Protein AF-A0A8X7BLB9-F1 (afdb_monomer_lite)

Structure (mmCIF, N/CA/C/O backbone):
data_AF-A0A8X7BLB9-F1
#
_entry.id   AF-A0A8X7BLB9-F1
#
loop_
_atom_site.group_PDB
_atom_site.id
_atom_site.type_symbol
_atom_site.label_atom_id
_atom_site.label_alt_id
_atom_site.label_comp_id
_atom_site.label_asym_id
_atom_site.label_entity_id
_atom_site.label_seq_id
_atom_site.pdbx_PDB_ins_code
_atom_site.Cartn_x
_atom_site.Cartn_y
_atom_site.Cartn_z
_atom_site.occupancy
_atom_site.B_iso_or_equiv
_atom_site.auth_seq_id
_atom_site.auth_comp_id
_atom_site.auth_asym_id
_atom_site.auth_atom_id
_atom_site.pdbx_PDB_model_num
ATOM 1 N N . MET A 1 1 ? -18.752 42.711 -7.922 1.00 36.41 1 MET A N 1
ATOM 2 C CA . MET A 1 1 ? -18.248 42.022 -6.709 1.00 36.41 1 MET A CA 1
ATOM 3 C C . MET A 1 1 ? -18.332 40.510 -6.895 1.00 36.41 1 MET A C 1
ATOM 5 O O . MET A 1 1 ? -19.380 39.918 -6.656 1.00 36.41 1 MET A O 1
ATOM 9 N N . GLN A 1 2 ? -17.261 39.878 -7.377 1.00 42.44 2 GLN A N 1
ATOM 10 C CA . GLN A 1 2 ? -17.207 38.420 -7.512 1.00 42.44 2 GLN A CA 1
ATOM 11 C C . GLN A 1 2 ? -16.927 37.804 -6.136 1.00 42.44 2 GLN A C 1
ATOM 13 O O . GLN A 1 2 ? -15.835 37.931 -5.590 1.00 42.44 2 GLN A O 1
ATOM 18 N N . ARG A 1 3 ? -17.942 37.173 -5.537 1.00 46.91 3 ARG A N 1
ATOM 19 C CA . ARG A 1 3 ? -17.774 36.396 -4.305 1.00 46.91 3 ARG A CA 1
ATOM 20 C C . ARG A 1 3 ? -17.042 35.103 -4.654 1.00 46.91 3 ARG A C 1
ATOM 22 O O . ARG A 1 3 ? -17.651 34.188 -5.203 1.00 46.91 3 ARG A O 1
ATOM 29 N N . ASN A 1 4 ? -15.760 35.020 -4.304 1.00 53.56 4 ASN A N 1
ATOM 30 C CA . ASN A 1 4 ? -15.038 33.752 -4.240 1.00 53.56 4 ASN A CA 1
ATOM 31 C C . ASN A 1 4 ? -15.775 32.824 -3.263 1.00 53.56 4 ASN A C 1
ATOM 33 O O . ASN A 1 4 ? -15.703 32.984 -2.046 1.00 53.56 4 ASN A O 1
ATOM 37 N N . SER A 1 5 ? -16.553 31.882 -3.799 1.00 58.41 5 SER A N 1
ATOM 38 C CA . SER A 1 5 ? -17.299 30.911 -3.005 1.00 58.41 5 SER A CA 1
ATOM 39 C C . SER A 1 5 ? -16.317 29.875 -2.454 1.00 58.41 5 SER A C 1
ATOM 41 O O . SER A 1 5 ? -15.993 28.896 -3.135 1.00 58.41 5 SER A O 1
ATOM 43 N N . SER A 1 6 ? -15.809 30.096 -1.245 1.00 73.12 6 SER A N 1
ATOM 44 C CA . SER A 1 6 ? -14.981 29.103 -0.562 1.00 73.12 6 SER A CA 1
ATOM 45 C C . SER A 1 6 ? -15.744 27.777 -0.424 1.00 73.12 6 SER A C 1
ATOM 47 O O . SER A 1 6 ? -16.981 27.746 -0.387 1.00 73.12 6 SER A O 1
ATOM 49 N N . ILE A 1 7 ? -15.014 26.659 -0.347 1.00 66.50 7 ILE A N 1
ATOM 50 C CA . ILE A 1 7 ? -15.604 25.330 -0.099 1.00 66.50 7 ILE A CA 1
ATOM 51 C C . ILE A 1 7 ? -16.502 25.379 1.145 1.00 66.50 7 ILE A C 1
ATOM 53 O O . ILE A 1 7 ? -17.614 24.856 1.111 1.00 66.50 7 ILE A O 1
ATOM 57 N N . MET A 1 8 ? -16.068 26.105 2.181 1.00 68.19 8 MET A N 1
ATOM 58 C CA . MET A 1 8 ? -16.830 26.341 3.407 1.00 68.19 8 MET A CA 1
ATOM 59 C C . MET A 1 8 ? -18.199 26.972 3.136 1.00 68.19 8 MET A C 1
ATOM 61 O O . MET A 1 8 ? -19.209 26.443 3.589 1.00 68.19 8 MET A O 1
ATOM 65 N N . MET A 1 9 ? -18.273 28.030 2.322 1.00 76.19 9 MET A N 1
ATOM 66 C CA . MET A 1 9 ? -19.551 28.671 1.984 1.00 76.19 9 MET A CA 1
ATOM 67 C C . MET A 1 9 ? -20.480 27.752 1.184 1.00 76.19 9 MET A C 1
ATOM 69 O O . MET A 1 9 ? -21.700 27.808 1.335 1.00 76.19 9 MET A O 1
ATOM 73 N N . ARG A 1 10 ? -19.921 26.880 0.337 1.00 73.19 10 ARG A N 1
ATOM 74 C CA . ARG A 1 10 ? -20.702 25.920 -0.457 1.00 73.19 10 ARG A CA 1
ATOM 75 C C . ARG A 1 10 ? -21.265 24.788 0.405 1.00 73.19 10 ARG A C 1
ATOM 77 O O . ARG A 1 10 ? -22.429 24.430 0.237 1.00 73.19 10 ARG A O 1
ATOM 84 N N . VAL A 1 11 ? -20.455 24.248 1.317 1.00 71.50 11 VAL A N 1
ATOM 85 C CA . VAL A 1 11 ? -20.859 23.200 2.269 1.00 71.50 11 VAL A CA 1
ATOM 86 C C . VAL A 1 11 ? -21.883 23.748 3.263 1.00 71.50 11 VAL A C 1
ATOM 88 O O . VAL A 1 11 ? -22.919 23.119 3.466 1.00 71.50 11 VAL A O 1
ATOM 91 N N . TRP A 1 12 ? -21.657 24.952 3.795 1.00 75.50 12 TRP A N 1
ATOM 92 C CA . TRP A 1 12 ? -22.590 25.633 4.693 1.00 75.50 12 TRP A CA 1
ATOM 93 C C . TRP A 1 12 ? -23.958 25.850 4.034 1.00 75.50 12 TRP A C 1
ATOM 95 O O . TRP A 1 12 ? -24.976 25.429 4.575 1.00 75.50 12 TRP A O 1
ATOM 105 N N . LYS A 1 13 ? -23.986 26.370 2.799 1.00 78.81 13 LYS A N 1
ATOM 106 C CA . LYS A 1 13 ? -25.231 26.558 2.034 1.00 78.81 13 LYS A CA 1
ATOM 107 C C . LYS A 1 13 ? -25.945 25.238 1.711 1.00 78.81 13 LYS A C 1
ATOM 109 O O . LYS A 1 13 ? -27.169 25.187 1.626 1.00 78.81 13 LYS A O 1
ATOM 114 N N . GLN A 1 14 ? -25.196 24.155 1.495 1.00 72.19 14 GLN A N 1
ATOM 115 C CA . GLN A 1 14 ? -25.778 22.828 1.283 1.00 72.19 14 GLN A CA 1
ATOM 116 C C . GLN A 1 14 ? -26.436 22.291 2.561 1.00 72.19 14 GLN A C 1
ATOM 118 O O . GLN A 1 14 ? -27.511 21.697 2.479 1.00 72.19 14 GLN A O 1
ATOM 123 N N . TRP A 1 15 ? -25.813 22.513 3.720 1.00 72.44 15 TRP A N 1
ATOM 124 C CA . TRP A 1 15 ? -26.349 22.105 5.014 1.00 72.44 15 TRP A CA 1
ATOM 125 C C . TRP A 1 15 ? -27.619 22.881 5.377 1.00 72.44 15 TRP A C 1
ATOM 127 O O . TRP A 1 15 ? -28.627 22.248 5.680 1.00 72.44 15 TRP A O 1
ATOM 137 N N . THR A 1 16 ? -27.625 24.213 5.245 1.00 77.94 16 THR A N 1
ATOM 138 C CA . THR A 1 16 ? -28.800 25.047 5.576 1.00 77.94 16 THR A CA 1
ATOM 139 C C . THR A 1 16 ? -30.035 24.691 4.751 1.00 77.94 16 THR A C 1
ATOM 141 O O . THR A 1 16 ? -31.148 24.794 5.241 1.00 77.94 16 THR A O 1
ATOM 144 N N . ASN A 1 17 ? -29.847 24.260 3.500 1.00 76.50 17 ASN A N 1
ATOM 145 C CA . ASN A 1 17 ? -30.957 23.969 2.591 1.00 76.50 17 ASN A CA 1
ATOM 146 C C . ASN A 1 17 ? -31.512 22.546 2.722 1.00 76.50 17 ASN A C 1
ATOM 148 O O . ASN A 1 17 ? 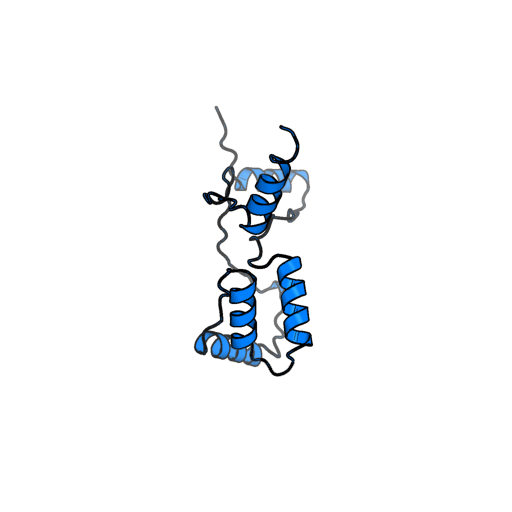-32.631 22.291 2.290 1.00 76.50 17 ASN A O 1
ATOM 152 N N . LYS A 1 18 ? -30.708 21.587 3.195 1.00 76.00 18 LYS A N 1
ATOM 153 C CA . LYS A 1 18 ? -31.058 20.154 3.150 1.00 76.00 18 LYS A CA 1
ATOM 154 C C . LYS A 1 18 ? -31.003 19.460 4.506 1.00 76.00 18 LYS A C 1
ATOM 156 O O . LYS A 1 18 ? -31.339 18.282 4.567 1.00 76.00 18 LYS A O 1
ATOM 161 N N . HIS A 1 19 ? -30.503 20.140 5.542 1.00 68.25 19 HIS A N 1
ATOM 162 C CA . HIS A 1 19 ? -30.202 19.585 6.868 1.00 68.25 19 HIS A CA 1
ATOM 163 C C . HIS A 1 19 ? -29.459 18.235 6.814 1.00 68.25 19 HIS A C 1
ATOM 165 O O . HIS A 1 19 ? -29.595 17.391 7.695 1.00 68.25 19 HIS A O 1
ATOM 171 N N . ARG A 1 20 ? -28.679 17.999 5.747 1.00 57.47 20 ARG A N 1
ATOM 172 C CA . ARG A 1 20 ? -28.018 16.719 5.474 1.00 57.47 20 ARG A CA 1
ATOM 173 C C . ARG A 1 20 ? -26.675 16.934 4.794 1.00 57.47 20 ARG A C 1
ATOM 175 O O . ARG A 1 20 ? -26.589 17.553 3.731 1.00 57.47 20 ARG A O 1
ATOM 182 N N . THR A 1 21 ? -25.636 16.334 5.361 1.00 59.22 21 THR A N 1
ATOM 183 C CA . THR A 1 21 ? -24.309 16.256 4.745 1.00 59.22 21 THR A CA 1
ATOM 184 C C . THR A 1 21 ? -24.247 14.979 3.910 1.00 59.22 21 THR A C 1
ATOM 186 O O . THR A 1 21 ? -24.391 13.879 4.434 1.00 59.22 21 THR A O 1
ATOM 189 N N . THR A 1 22 ? -24.089 15.101 2.591 1.00 62.00 22 THR A N 1
ATOM 190 C CA . THR A 1 22 ? -23.956 13.942 1.690 1.00 62.00 22 THR A CA 1
ATOM 191 C C . THR A 1 22 ? -22.520 13.862 1.200 1.00 62.00 22 THR A C 1
ATOM 193 O O . THR A 1 22 ? -22.001 14.820 0.623 1.00 62.00 22 THR A O 1
ATOM 196 N N . ARG A 1 23 ? -21.858 12.723 1.433 1.00 60.50 23 ARG A N 1
ATOM 197 C CA . ARG A 1 23 ? -20.539 12.459 0.855 1.00 60.50 23 ARG A CA 1
ATOM 198 C C . ARG A 1 23 ? -20.724 12.285 -0.648 1.00 60.50 23 ARG A C 1
ATOM 200 O O . ARG A 1 23 ? -21.341 11.319 -1.087 1.00 60.50 23 ARG A O 1
ATOM 207 N N . LYS A 1 24 ? -20.221 13.230 -1.441 1.00 65.56 24 LYS A N 1
ATOM 208 C CA . LYS A 1 24 ? -20.172 13.055 -2.894 1.00 65.56 24 LYS A CA 1
ATOM 209 C C . LYS A 1 24 ? -19.181 11.942 -3.215 1.00 65.56 24 LYS A C 1
ATOM 211 O O . LYS A 1 24 ? -18.108 11.883 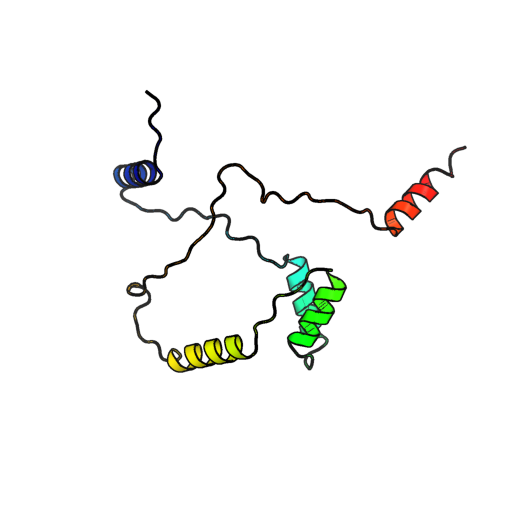-2.614 1.00 65.56 24 LYS A O 1
ATOM 216 N N . THR A 1 25 ? -19.532 11.080 -4.160 1.00 58.78 25 THR A N 1
ATOM 217 C CA . THR A 1 25 ? -18.627 10.063 -4.693 1.00 58.78 25 THR A CA 1
ATOM 218 C C . THR A 1 25 ? -17.458 10.782 -5.360 1.00 58.78 25 THR A C 1
ATOM 220 O O . THR A 1 25 ? -17.602 11.373 -6.427 1.00 58.78 25 THR A O 1
ATOM 223 N N . GLY A 1 26 ? -16.316 10.827 -4.679 1.00 63.47 26 GLY A N 1
ATOM 224 C CA . GLY A 1 26 ? -15.103 11.420 -5.224 1.00 63.47 26 GLY A CA 1
ATOM 225 C C . GLY A 1 26 ? -14.466 10.484 -6.245 1.00 63.47 26 GLY A C 1
ATOM 226 O O . GLY A 1 26 ? -14.486 9.263 -6.075 1.00 63.47 26 GLY A O 1
ATOM 227 N N . HIS A 1 27 ? -13.849 11.047 -7.282 1.00 59.97 27 HIS A N 1
ATOM 228 C CA . HIS A 1 27 ? -12.867 10.303 -8.062 1.00 59.97 27 HIS A CA 1
ATOM 229 C C . HIS A 1 27 ? -11.638 10.104 -7.173 1.00 59.97 27 HIS A C 1
ATOM 231 O O . HIS A 1 27 ? -10.863 11.031 -6.949 1.00 59.97 27 HIS A O 1
ATOM 237 N N . GLY A 1 28 ? -11.522 8.911 -6.585 1.00 67.25 28 GLY A N 1
ATOM 238 C CA . GLY A 1 28 ? -10.380 8.553 -5.751 1.00 67.25 28 GLY A CA 1
ATOM 239 C C . GLY A 1 28 ? -9.073 8.562 -6.543 1.00 67.25 28 GLY A C 1
ATOM 240 O O . GLY A 1 28 ? -9.065 8.586 -7.779 1.00 67.25 28 GLY A O 1
ATOM 241 N N . ARG A 1 29 ? -7.948 8.500 -5.823 1.00 70.62 29 ARG A N 1
ATOM 242 C CA . ARG A 1 29 ? -6.623 8.331 -6.428 1.00 70.62 29 ARG A CA 1
ATOM 243 C C . ARG A 1 29 ? -6.664 7.161 -7.410 1.00 70.62 29 ARG A C 1
ATOM 245 O O . ARG A 1 29 ? -7.057 6.053 -7.041 1.00 70.62 29 ARG A O 1
ATOM 252 N N . ARG A 1 30 ? -6.253 7.408 -8.660 1.00 70.12 30 ARG A N 1
ATOM 253 C CA . ARG A 1 30 ? -6.135 6.344 -9.663 1.00 70.12 30 ARG A CA 1
ATOM 254 C C . ARG A 1 30 ? -5.268 5.229 -9.090 1.00 70.12 30 ARG A C 1
ATOM 256 O O . ARG A 1 30 ? -4.154 5.487 -8.626 1.00 70.12 30 ARG A O 1
ATOM 263 N N . LYS A 1 31 ? -5.806 4.009 -9.108 1.00 78.12 31 LYS A N 1
ATOM 264 C CA . LYS A 1 31 ? -5.049 2.820 -8.735 1.00 78.12 31 LYS A CA 1
ATOM 265 C C . LYS A 1 31 ? -3.846 2.698 -9.664 1.00 78.12 31 LYS A C 1
ATOM 267 O O . LYS A 1 31 ? -3.912 3.064 -10.836 1.00 78.12 31 LYS A O 1
ATOM 272 N N . MET A 1 32 ? -2.745 2.224 -9.098 1.00 73.38 32 MET A N 1
ATOM 273 C CA . MET A 1 32 ? -1.510 1.975 -9.832 1.00 73.38 32 MET A CA 1
ATOM 274 C C . MET A 1 32 ? -1.696 0.899 -10.904 1.00 73.38 32 MET A C 1
ATOM 276 O O . MET A 1 32 ? -1.105 0.987 -11.974 1.00 73.38 32 MET A O 1
ATOM 280 N N . THR A 1 33 ? -2.533 -0.087 -10.602 1.00 80.75 33 THR A N 1
ATOM 281 C CA . THR A 1 33 ? -2.893 -1.190 -11.479 1.00 80.75 33 THR A CA 1
ATOM 282 C C . THR A 1 33 ? -4.263 -0.933 -12.104 1.00 80.75 33 THR A C 1
ATOM 284 O O . THR A 1 33 ? -5.182 -0.412 -11.462 1.00 80.75 33 THR A O 1
ATOM 287 N N . SER A 1 34 ? -4.401 -1.256 -13.388 1.00 84.31 34 SER A N 1
ATOM 288 C CA . SER A 1 34 ? -5.698 -1.323 -14.057 1.00 84.31 34 SER A CA 1
ATOM 289 C C . SER A 1 34 ? -6.411 -2.639 -13.724 1.00 84.31 34 SER A C 1
ATOM 291 O O . SER A 1 34 ? -5.796 -3.608 -13.287 1.00 84.31 34 SER A O 1
ATOM 293 N N . ALA A 1 35 ? -7.713 -2.731 -14.008 1.00 85.25 35 ALA A N 1
ATOM 294 C CA . ALA A 1 35 ? -8.459 -3.981 -13.822 1.00 85.25 35 ALA A CA 1
ATOM 295 C C . ALA A 1 35 ? -7.917 -5.149 -14.678 1.00 85.25 35 ALA A C 1
ATOM 297 O O . ALA A 1 35 ? -8.108 -6.318 -14.344 1.00 85.25 35 ALA A O 1
ATOM 298 N N . LEU A 1 36 ? -7.257 -4.854 -15.804 1.00 85.81 36 LEU A N 1
ATOM 299 C CA . LEU A 1 36 ? -6.560 -5.861 -16.606 1.00 85.81 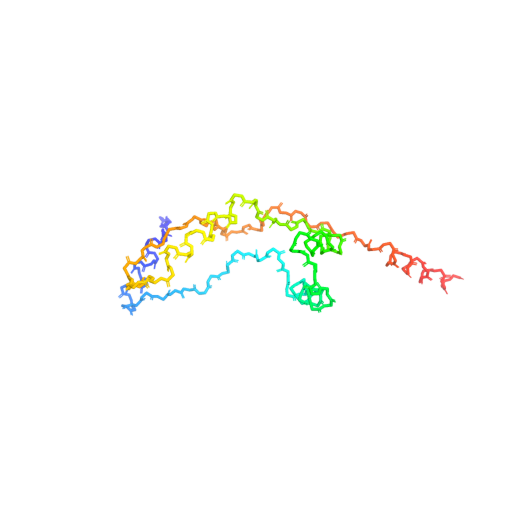36 LEU A CA 1
ATOM 300 C C . LEU A 1 36 ? -5.290 -6.341 -15.902 1.00 85.81 36 LEU A C 1
ATOM 302 O O . LEU A 1 36 ? -5.067 -7.549 -15.832 1.00 85.81 36 LEU A O 1
ATOM 306 N N . ASP A 1 37 ? -4.528 -5.413 -15.328 1.00 84.31 37 ASP A N 1
ATOM 307 C CA . ASP A 1 37 ? -3.317 -5.723 -14.568 1.00 84.31 37 ASP A CA 1
ATOM 308 C C . ASP A 1 37 ? -3.631 -6.569 -13.334 1.00 84.31 37 ASP A C 1
ATOM 310 O O . ASP A 1 37 ? -2.944 -7.555 -13.081 1.00 84.31 37 ASP A O 1
ATOM 314 N N . ASP A 1 38 ? -4.710 -6.244 -12.617 1.00 88.12 38 ASP A N 1
ATOM 315 C CA . ASP A 1 38 ? -5.172 -7.007 -11.454 1.00 88.12 38 ASP A CA 1
ATOM 316 C C . ASP A 1 38 ? -5.550 -8.447 -11.846 1.00 88.12 38 ASP A C 1
ATOM 318 O O . ASP A 1 38 ? -5.158 -9.406 -11.183 1.00 88.12 38 ASP A O 1
ATOM 322 N N . ARG A 1 39 ? -6.255 -8.636 -12.973 1.00 90.31 39 ARG A N 1
ATOM 323 C CA . ARG A 1 39 ? -6.579 -9.980 -13.491 1.00 90.31 39 ARG A CA 1
ATOM 324 C C . ARG A 1 39 ? -5.334 -10.757 -13.906 1.00 90.31 39 ARG A C 1
ATOM 326 O O . ARG A 1 39 ? -5.266 -11.966 -13.684 1.00 90.31 39 ARG A O 1
ATOM 333 N N . HIS A 1 40 ? -4.359 -10.083 -14.508 1.00 87.06 40 HIS A N 1
ATOM 334 C CA . HIS A 1 40 ? -3.089 -10.697 -14.874 1.00 87.06 40 HIS A CA 1
ATOM 335 C C . HIS A 1 40 ? -2.293 -11.126 -13.631 1.00 87.06 40 HIS A C 1
ATOM 337 O O . HIS A 1 40 ? -1.818 -12.260 -13.582 1.00 87.06 40 HIS A O 1
ATOM 343 N N . LEU A 1 41 ? -2.232 -10.275 -12.601 1.00 86.69 41 LEU A N 1
ATOM 344 C CA . LEU A 1 41 ? -1.629 -10.587 -11.300 1.00 86.69 41 LEU A CA 1
ATOM 345 C C . LEU A 1 41 ? -2.282 -11.802 -10.643 1.00 86.69 41 LEU A C 1
ATOM 347 O O . LEU A 1 41 ? -1.578 -12.717 -10.221 1.00 86.69 41 LEU A O 1
ATOM 351 N N . LEU A 1 42 ? -3.616 -11.845 -10.597 1.00 90.19 42 LEU A N 1
ATOM 352 C CA . LEU A 1 42 ? -4.356 -12.970 -10.022 1.00 90.19 42 LEU A CA 1
ATOM 353 C C . LEU A 1 42 ? -4.087 -14.276 -10.777 1.00 90.19 42 LEU A C 1
ATOM 355 O O . LEU A 1 42 ? -3.887 -15.318 -10.154 1.00 90.19 42 LEU A O 1
ATOM 359 N N . ARG A 1 43 ? -4.015 -14.223 -12.113 1.00 90.25 43 ARG A N 1
ATOM 360 C CA . ARG A 1 43 ? -3.664 -15.387 -12.937 1.00 90.25 43 ARG A CA 1
ATOM 361 C C . ARG A 1 43 ? -2.238 -15.868 -12.661 1.00 90.25 43 ARG A C 1
ATOM 363 O O . ARG A 1 43 ? -2.035 -17.065 -12.486 1.00 90.25 43 ARG A O 1
ATOM 370 N N . MET A 1 44 ? -1.265 -14.957 -12.586 1.00 88.12 44 MET A N 1
ATOM 371 C CA . MET A 1 44 ? 0.120 -15.310 -12.247 1.00 88.12 44 MET A CA 1
ATOM 372 C C . MET A 1 44 ? 0.222 -15.928 -10.851 1.00 88.12 44 MET A C 1
ATOM 374 O O . MET A 1 44 ? 0.830 -16.982 -10.702 1.00 88.12 44 MET A O 1
ATOM 378 N N . ALA A 1 45 ? -0.429 -15.334 -9.846 1.00 88.56 45 ALA A N 1
ATOM 379 C CA . ALA A 1 45 ? -0.446 -15.863 -8.483 1.00 88.56 45 ALA A CA 1
ATOM 380 C C . ALA A 1 45 ? -1.108 -17.253 -8.394 1.00 88.56 45 ALA A C 1
ATOM 382 O O . ALA A 1 45 ? -0.651 -18.110 -7.640 1.00 88.56 45 ALA A O 1
ATOM 383 N N . GLY A 1 46 ? -2.161 -17.493 -9.184 1.00 89.19 46 GLY A N 1
ATOM 384 C CA . GLY A 1 46 ? -2.837 -18.790 -9.254 1.00 89.19 46 GLY A CA 1
ATOM 385 C C . GLY A 1 46 ? -1.989 -19.885 -9.908 1.00 89.19 46 GLY A C 1
ATOM 386 O O . GLY A 1 46 ? -1.979 -21.020 -9.424 1.00 89.19 46 GLY A O 1
ATOM 387 N N . ASN A 1 47 ? -1.252 -19.539 -10.967 1.00 86.69 47 ASN A N 1
ATOM 388 C CA . ASN A 1 47 ? -0.361 -20.460 -11.676 1.00 86.69 47 ASN A CA 1
ATOM 389 C C . ASN A 1 47 ? 0.916 -20.755 -10.875 1.00 86.69 47 ASN A C 1
ATOM 391 O O . ASN A 1 47 ? 1.407 -21.881 -10.866 1.00 86.69 47 ASN A O 1
ATOM 395 N N . GLU A 1 48 ? 1.438 -19.760 -10.161 1.00 84.56 48 GLU A N 1
ATOM 396 C CA . GLU A 1 48 ? 2.711 -19.829 -9.447 1.00 84.56 48 GLU A CA 1
ATOM 397 C C . GLU A 1 48 ? 2.513 -19.735 -7.932 1.00 84.56 48 GLU A C 1
ATOM 399 O O . GLU A 1 48 ? 3.049 -18.849 -7.269 1.00 84.56 48 GLU A O 1
ATOM 404 N N . ARG A 1 49 ? 1.769 -20.679 -7.344 1.00 80.19 49 ARG A N 1
ATOM 405 C CA . ARG A 1 49 ? 1.403 -20.623 -5.911 1.00 80.19 49 ARG A CA 1
ATOM 406 C C . ARG A 1 49 ? 2.588 -20.529 -4.942 1.00 80.19 49 ARG A C 1
ATOM 408 O O . ARG A 1 49 ? 2.411 -20.091 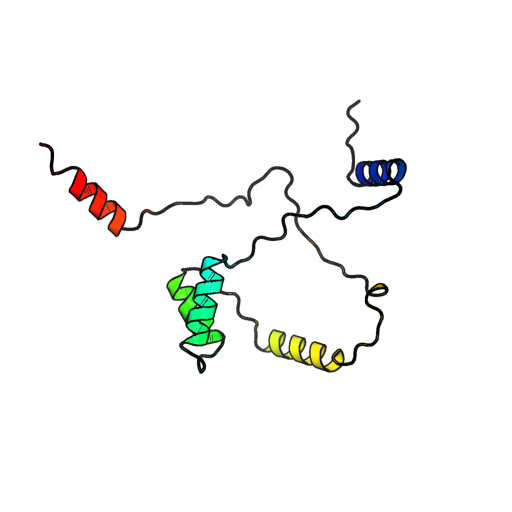-3.812 1.00 80.19 49 ARG A O 1
ATOM 415 N N . ARG A 1 50 ? 3.779 -20.981 -5.352 1.00 88.19 50 ARG A N 1
ATOM 416 C CA . ARG A 1 50 ? 5.009 -20.941 -4.538 1.00 88.19 50 ARG A CA 1
ATOM 417 C C . ARG A 1 50 ? 5.852 -19.682 -4.764 1.00 88.19 50 ARG A C 1
ATOM 419 O O . ARG A 1 50 ? 6.860 -19.513 -4.083 1.00 88.19 50 ARG A O 1
ATOM 426 N N . ALA A 1 51 ? 5.482 -18.819 -5.709 1.00 85.00 51 ALA A N 1
ATOM 427 C CA . ALA A 1 51 ? 6.231 -17.602 -5.979 1.00 85.00 51 ALA A CA 1
ATOM 428 C C . ALA A 1 51 ? 6.032 -16.579 -4.854 1.00 85.00 51 ALA A C 1
ATOM 430 O O . ALA A 1 51 ? 4.922 -16.295 -4.406 1.00 85.00 51 ALA A O 1
ATOM 431 N N . SER A 1 52 ? 7.136 -15.987 -4.406 1.00 87.06 52 SER A N 1
ATOM 432 C CA . SER A 1 52 ? 7.115 -14.888 -3.446 1.00 87.06 52 SER A CA 1
ATOM 433 C C . SER A 1 52 ? 6.479 -13.640 -4.062 1.00 87.06 52 SER A C 1
ATOM 435 O O . SER A 1 52 ? 6.641 -13.372 -5.252 1.00 87.06 52 SER A O 1
ATOM 437 N N . SER A 1 53 ? 5.873 -12.786 -3.231 1.00 85.31 53 SER A N 1
ATOM 438 C CA . SER A 1 53 ? 5.384 -11.461 -3.644 1.00 85.31 53 SER A CA 1
ATOM 439 C C . SER A 1 53 ? 6.444 -10.640 -4.401 1.00 85.31 53 SER A C 1
ATOM 441 O O . SER A 1 53 ? 6.103 -9.961 -5.363 1.00 85.31 53 SER A O 1
ATOM 443 N N . LYS A 1 54 ? 7.738 -10.758 -4.053 1.00 85.69 54 LYS A N 1
ATOM 444 C CA . LYS A 1 54 ? 8.827 -10.105 -4.810 1.00 85.69 54 LYS A CA 1
ATOM 445 C C . LYS A 1 54 ? 8.987 -10.673 -6.223 1.00 85.69 54 LYS A C 1
ATOM 447 O O . LYS A 1 54 ? 9.223 -9.917 -7.157 1.00 85.69 54 LYS A O 1
ATOM 452 N N . GLN A 1 55 ? 8.878 -11.992 -6.371 1.00 88.69 55 GLN A N 1
ATOM 453 C CA . GLN A 1 55 ? 9.020 -12.677 -7.657 1.00 88.69 55 GLN A CA 1
ATOM 454 C C . GLN A 1 55 ? 7.830 -12.365 -8.566 1.00 88.69 55 GLN A C 1
ATOM 456 O O . GLN A 1 55 ? 8.034 -12.032 -9.729 1.00 88.69 55 GLN A O 1
ATOM 461 N N . LEU A 1 56 ? 6.610 -12.379 -8.020 1.00 88.19 56 LEU A N 1
ATOM 462 C CA . LEU A 1 56 ? 5.401 -11.975 -8.742 1.00 88.19 56 LEU A CA 1
ATOM 463 C C . LEU A 1 56 ? 5.456 -10.499 -9.151 1.00 88.19 56 LEU A C 1
ATOM 465 O O . LEU A 1 56 ? 5.133 -10.170 -10.287 1.00 88.19 56 LEU A O 1
ATOM 469 N N . ALA A 1 57 ? 5.929 -9.617 -8.266 1.00 86.75 57 ALA A N 1
ATOM 470 C CA . ALA A 1 57 ? 6.112 -8.201 -8.570 1.00 86.75 57 ALA A CA 1
ATOM 471 C C . ALA A 1 57 ? 7.146 -7.964 -9.673 1.00 86.75 57 ALA A C 1
ATOM 473 O O . ALA A 1 57 ? 6.913 -7.137 -10.550 1.00 86.75 57 ALA A O 1
ATOM 474 N N . ALA A 1 58 ? 8.269 -8.688 -9.647 1.00 86.94 58 ALA A N 1
ATOM 475 C CA . ALA A 1 58 ? 9.289 -8.608 -10.686 1.00 86.94 58 ALA A CA 1
ATOM 476 C C . ALA A 1 58 ? 8.729 -9.074 -12.035 1.00 86.94 58 ALA A C 1
ATOM 478 O O . ALA A 1 58 ? 8.784 -8.318 -12.997 1.00 86.94 58 ALA A O 1
ATOM 479 N N . ARG A 1 59 ? 8.100 -10.258 -12.083 1.00 87.81 59 ARG A N 1
ATOM 480 C CA . ARG A 1 59 ? 7.481 -10.806 -13.305 1.00 87.81 59 ARG A CA 1
ATOM 481 C C . ARG A 1 59 ? 6.412 -9.876 -13.867 1.00 87.81 59 ARG A C 1
ATOM 483 O O . ARG A 1 59 ? 6.415 -9.589 -15.059 1.00 87.81 59 ARG A O 1
ATOM 490 N N . TRP A 1 60 ? 5.547 -9.353 -13.000 1.00 87.25 60 TRP A N 1
ATOM 491 C CA . TRP A 1 60 ? 4.538 -8.378 -13.391 1.00 87.25 60 TRP A CA 1
ATOM 492 C C . TRP A 1 60 ? 5.166 -7.094 -13.930 1.00 87.25 60 TRP A C 1
ATOM 494 O O . TRP A 1 60 ? 4.768 -6.641 -14.995 1.00 87.25 60 TRP A O 1
ATOM 504 N N . SER A 1 61 ? 6.178 -6.546 -13.248 1.00 86.88 61 SER A N 1
ATOM 505 C CA . SER A 1 61 ? 6.857 -5.319 -13.684 1.00 86.88 61 SER A CA 1
ATOM 506 C C . SER A 1 61 ? 7.563 -5.514 -15.028 1.00 86.88 61 SER A C 1
ATOM 508 O O . SER A 1 61 ? 7.567 -4.608 -15.855 1.00 86.88 61 SER A O 1
ATOM 510 N N . THR A 1 62 ? 8.117 -6.705 -15.282 1.00 86.38 62 THR A N 1
ATOM 511 C CA . THR A 1 62 ? 8.671 -7.084 -16.588 1.00 86.38 62 THR A CA 1
ATOM 512 C C . THR A 1 62 ? 7.586 -7.154 -17.666 1.00 86.38 62 THR A C 1
ATOM 514 O O . THR A 1 62 ? 7.816 -6.694 -18.779 1.00 86.38 62 THR A O 1
ATOM 517 N N . ALA A 1 63 ? 6.404 -7.690 -17.349 1.00 85.12 63 ALA A N 1
ATOM 518 C CA . ALA A 1 63 ? 5.303 -7.838 -18.300 1.00 85.12 63 ALA A CA 1
ATOM 519 C C . ALA A 1 63 ? 4.577 -6.516 -18.617 1.00 85.12 63 ALA A C 1
ATOM 521 O O . ALA A 1 63 ? 4.147 -6.310 -19.749 1.00 85.12 63 ALA A O 1
ATOM 522 N N . THR A 1 64 ? 4.424 -5.621 -17.637 1.00 81.81 64 THR A N 1
ATOM 523 C CA . THR A 1 64 ? 3.676 -4.359 -17.787 1.00 81.81 64 THR A CA 1
ATOM 524 C C . THR A 1 64 ? 4.565 -3.143 -18.033 1.00 81.81 64 THR A C 1
ATOM 526 O O . THR A 1 64 ? 4.067 -2.095 -18.442 1.00 81.81 64 THR A O 1
ATOM 529 N N . GLY A 1 65 ? 5.872 -3.248 -17.770 1.00 80.75 65 GLY A N 1
ATOM 530 C CA . GLY A 1 65 ? 6.803 -2.117 -17.805 1.00 80.75 65 GLY A CA 1
ATOM 531 C C . GLY A 1 65 ? 6.587 -1.103 -16.673 1.00 80.75 65 GLY A C 1
ATOM 532 O O . GLY A 1 65 ? 7.163 -0.016 -16.706 1.00 80.75 65 GLY A O 1
ATOM 533 N N . VAL A 1 66 ? 5.756 -1.427 -15.676 1.00 80.62 66 VAL A N 1
ATOM 534 C CA . VAL A 1 66 ? 5.452 -0.567 -14.525 1.00 80.62 66 VAL A CA 1
ATOM 535 C C . VAL A 1 66 ? 6.141 -1.123 -13.284 1.00 80.62 66 VAL A C 1
ATOM 537 O O . VAL A 1 66 ? 5.966 -2.284 -12.937 1.00 80.62 66 VAL A O 1
ATOM 540 N N . LEU A 1 67 ? 6.900 -0.288 -12.573 1.00 78.19 67 LEU A N 1
ATOM 541 C CA . LEU A 1 67 ? 7.593 -0.704 -11.351 1.00 78.19 67 LEU A CA 1
ATOM 542 C C . LEU A 1 67 ? 6.618 -0.830 -10.187 1.00 78.19 67 LEU A C 1
ATOM 544 O O . LEU A 1 67 ? 6.164 0.190 -9.684 1.00 78.19 67 LEU A O 1
ATOM 548 N N . MET A 1 68 ? 6.337 -2.045 -9.718 1.00 77.75 68 MET A N 1
ATOM 549 C CA . MET A 1 68 ? 5.498 -2.260 -8.536 1.00 77.75 68 MET A CA 1
ATOM 550 C C . MET A 1 68 ? 6.216 -1.833 -7.244 1.00 77.75 68 MET A C 1
ATOM 552 O O . MET A 1 68 ? 7.331 -2.280 -6.967 1.00 77.75 68 MET A O 1
ATOM 556 N N . ILE A 1 69 ? 5.572 -1.005 -6.411 1.00 78.81 69 ILE A N 1
ATOM 557 C CA . ILE A 1 69 ? 6.152 -0.585 -5.126 1.00 78.81 69 ILE A CA 1
ATOM 558 C C . ILE A 1 69 ? 6.027 -1.735 -4.124 1.00 78.81 69 ILE A C 1
ATOM 560 O O . ILE A 1 69 ? 4.948 -2.038 -3.617 1.00 78.81 69 ILE A O 1
ATOM 564 N N . LEU A 1 70 ? 7.154 -2.373 -3.824 1.00 81.19 70 LEU A N 1
ATOM 565 C CA . LEU A 1 70 ? 7.247 -3.404 -2.798 1.00 81.19 70 LEU A CA 1
ATOM 566 C C . LEU A 1 70 ? 7.447 -2.765 -1.422 1.00 81.19 70 LEU A C 1
ATOM 568 O O . LEU A 1 70 ? 8.335 -1.933 -1.242 1.00 81.19 70 LEU A O 1
ATOM 572 N N . LEU A 1 71 ? 6.684 -3.208 -0.417 1.00 84.12 71 LEU A N 1
ATOM 573 C CA . LEU A 1 71 ? 6.940 -2.803 0.966 1.00 84.12 71 LEU A CA 1
ATOM 574 C C . LEU A 1 71 ? 8.342 -3.265 1.385 1.00 84.12 71 LEU A C 1
ATOM 576 O O . LEU A 1 71 ? 8.716 -4.426 1.162 1.00 84.12 71 LEU A O 1
ATOM 580 N N . THR A 1 72 ? 9.098 -2.387 2.043 1.00 87.62 72 THR A N 1
ATOM 581 C CA . THR A 1 72 ? 10.366 -2.752 2.687 1.00 87.62 72 THR A CA 1
ATOM 582 C C . THR A 1 72 ? 10.121 -3.774 3.802 1.00 87.62 72 THR A C 1
ATOM 584 O O . THR A 1 72 ? 8.995 -3.946 4.277 1.00 87.62 72 THR A O 1
ATOM 587 N N . ALA A 1 73 ? 11.166 -4.494 4.222 1.00 87.56 73 ALA A N 1
ATOM 588 C CA . ALA A 1 73 ? 11.033 -5.485 5.293 1.00 87.56 73 ALA A CA 1
ATOM 589 C C . ALA A 1 73 ? 10.555 -4.843 6.608 1.00 87.56 73 ALA A C 1
ATOM 591 O O . ALA A 1 73 ? 9.722 -5.419 7.305 1.00 87.56 73 ALA A O 1
ATOM 592 N N . ASN A 1 74 ? 11.022 -3.622 6.895 1.00 92.38 74 ASN A N 1
ATOM 593 C CA . ASN A 1 74 ? 10.618 -2.870 8.077 1.00 92.38 74 ASN A CA 1
ATOM 594 C C . ASN A 1 74 ? 9.134 -2.483 8.035 1.00 92.38 74 ASN A C 1
ATOM 596 O O . ASN A 1 74 ? 8.408 -2.771 8.980 1.00 92.38 74 ASN A O 1
ATOM 600 N N . HIS A 1 75 ? 8.649 -1.938 6.910 1.00 89.75 75 HIS A N 1
ATOM 601 C CA . HIS A 1 75 ? 7.228 -1.598 6.768 1.00 89.75 75 HIS A CA 1
ATOM 602 C C . HIS A 1 75 ? 6.331 -2.824 6.963 1.00 89.75 75 HIS A C 1
ATOM 604 O O . HIS A 1 75 ? 5.327 -2.741 7.658 1.00 89.75 75 HIS A O 1
ATOM 610 N N . ARG A 1 76 ? 6.716 -3.988 6.421 1.00 90.31 76 ARG A N 1
ATOM 611 C CA . ARG A 1 76 ? 5.957 -5.233 6.634 1.00 90.31 76 ARG A CA 1
ATOM 612 C C . ARG A 1 76 ? 5.909 -5.630 8.104 1.00 90.31 76 ARG A C 1
ATOM 614 O O . ARG A 1 76 ? 4.839 -5.981 8.587 1.00 90.31 76 ARG A O 1
ATOM 621 N N . ARG A 1 77 ? 7.048 -5.574 8.801 1.00 94.94 77 ARG A N 1
ATOM 622 C CA . ARG A 1 77 ? 7.127 -5.892 10.232 1.00 94.94 77 ARG A CA 1
ATOM 623 C C . ARG A 1 77 ? 6.229 -4.963 11.045 1.00 94.94 77 ARG A C 1
ATOM 625 O O . ARG A 1 77 ? 5.423 -5.458 11.819 1.00 94.94 77 ARG A O 1
ATOM 632 N N . MET A 1 78 ? 6.326 -3.654 10.820 1.00 95.94 78 MET A N 1
ATOM 633 C CA . MET A 1 78 ? 5.520 -2.658 11.530 1.00 95.94 78 MET A CA 1
ATOM 634 C C . MET A 1 78 ? 4.021 -2.836 11.268 1.00 95.94 78 MET A C 1
ATOM 636 O O . MET A 1 78 ? 3.240 -2.842 12.211 1.00 95.94 78 MET A O 1
ATOM 640 N N . CYS A 1 79 ? 3.609 -3.044 10.012 1.00 92.56 79 CYS A N 1
ATOM 641 C CA . CYS A 1 79 ? 2.201 -3.287 9.687 1.00 92.56 79 CYS A CA 1
ATOM 642 C C . CYS A 1 79 ? 1.668 -4.571 10.338 1.00 92.56 79 CYS A C 1
ATOM 644 O O . CYS A 1 79 ? 0.545 -4.576 10.835 1.00 92.56 79 CYS A O 1
ATOM 646 N N . LEU A 1 80 ? 2.458 -5.652 10.342 1.00 94.44 80 LEU A N 1
ATOM 647 C CA . LEU A 1 80 ? 2.074 -6.906 10.996 1.00 94.44 80 LEU A CA 1
ATOM 648 C C . LEU A 1 80 ? 1.960 -6.733 12.508 1.00 94.44 80 LEU A C 1
ATOM 650 O O . LEU A 1 80 ? 0.976 -7.171 13.092 1.00 94.44 80 LEU A O 1
ATOM 654 N N . GLN A 1 81 ? 2.940 -6.079 13.129 1.00 95.69 81 GLN A N 1
ATOM 655 C CA . GLN A 1 81 ? 2.926 -5.799 14.559 1.00 95.69 81 GLN A CA 1
ATOM 656 C C . GLN A 1 81 ? 1.686 -4.987 14.945 1.00 95.69 81 GLN A C 1
ATOM 658 O O . GLN A 1 81 ? 0.932 -5.415 15.813 1.00 95.69 81 GLN A O 1
ATOM 663 N N . TRP A 1 82 ? 1.415 -3.893 14.229 1.00 94.25 82 TRP A N 1
ATOM 664 C CA . TRP A 1 82 ? 0.231 -3.071 14.462 1.00 94.25 82 TRP A CA 1
ATOM 665 C C . TRP A 1 82 ? -1.060 -3.892 14.332 1.00 94.25 82 TRP A C 1
ATOM 667 O O . TRP A 1 82 ? -1.920 -3.837 15.206 1.00 94.25 82 TRP A O 1
ATOM 677 N N . ALA A 1 83 ? -1.179 -4.722 13.289 1.00 93.25 83 ALA A N 1
ATOM 678 C CA . ALA A 1 83 ? -2.347 -5.580 13.090 1.00 93.25 83 ALA A CA 1
ATOM 679 C C . ALA A 1 83 ? -2.515 -6.633 14.198 1.00 93.25 83 ALA A C 1
ATOM 681 O O . ALA A 1 83 ? -3.642 -6.952 14.570 1.00 93.25 83 ALA A O 1
ATOM 682 N N . HIS A 1 84 ? -1.417 -7.174 14.732 1.00 94.75 84 HIS A N 1
ATOM 683 C CA . HIS A 1 84 ? -1.457 -8.091 15.869 1.00 94.75 84 HIS A CA 1
ATOM 684 C C . HIS A 1 84 ? -1.902 -7.388 17.154 1.00 94.75 84 HIS A C 1
ATOM 686 O O . HIS A 1 84 ? -2.785 -7.900 17.839 1.00 94.75 84 HIS A O 1
ATOM 692 N N . GLU A 1 85 ? -1.341 -6.214 17.448 1.00 93.62 85 GLU A N 1
ATOM 693 C CA . GLU A 1 85 ? -1.703 -5.385 18.606 1.00 93.62 85 GLU A CA 1
ATOM 694 C C . GLU A 1 85 ? -3.179 -4.965 18.561 1.00 93.62 85 GLU A C 1
ATOM 696 O O . GLU A 1 85 ? -3.873 -4.989 19.573 1.00 93.62 85 GLU A O 1
ATOM 701 N N . HIS A 1 86 ? -3.689 -4.664 17.366 1.00 90.75 86 HIS A N 1
ATOM 702 C CA . HIS A 1 86 ? -5.056 -4.192 17.145 1.00 90.75 86 HIS A CA 1
ATOM 703 C C . HIS A 1 86 ? -6.001 -5.324 16.699 1.00 90.75 86 HIS A C 1
ATOM 705 O O . HIS A 1 86 ? -7.103 -5.068 16.215 1.00 90.75 86 HIS A O 1
ATOM 711 N N . ARG A 1 87 ? -5.612 -6.598 16.868 1.00 88.19 87 ARG A N 1
ATOM 712 C CA . ARG A 1 87 ? -6.429 -7.753 16.446 1.00 88.19 87 ARG A CA 1
ATOM 713 C C . ARG A 1 87 ? -7.748 -7.854 17.213 1.00 88.19 87 ARG A C 1
ATOM 715 O O . ARG A 1 87 ? -8.751 -8.272 16.645 1.00 88.19 87 ARG A O 1
ATOM 722 N N . ALA A 1 88 ? -7.729 -7.498 18.496 1.00 88.69 88 ALA A N 1
ATOM 723 C CA . ALA A 1 88 ? -8.894 -7.494 19.380 1.00 88.69 88 ALA A CA 1
ATOM 724 C C . ALA A 1 88 ? -9.423 -6.070 19.613 1.00 88.69 88 ALA A C 1
ATOM 726 O O . ALA A 1 88 ? -9.926 -5.765 20.689 1.00 88.69 88 ALA A O 1
ATOM 727 N N . TRP A 1 89 ? -9.266 -5.180 18.630 1.00 85.25 89 TRP A N 1
ATOM 728 C CA . TRP A 1 89 ? -9.716 -3.796 18.735 1.00 85.25 89 TRP A CA 1
ATOM 729 C C . TRP A 1 89 ? -11.232 -3.727 18.971 1.00 8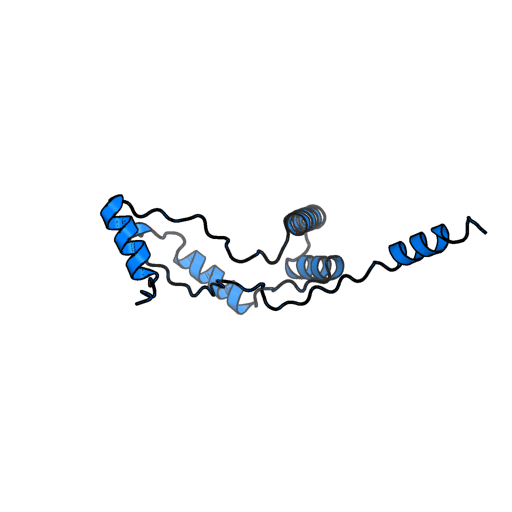5.25 89 TRP A C 1
ATOM 731 O O . TRP A 1 89 ? -12.021 -4.046 18.084 1.00 85.25 89 TRP A O 1
ATOM 741 N N . GLN A 1 90 ? -11.627 -3.321 20.180 1.00 81.31 90 GLN A N 1
ATOM 742 C CA . GLN A 1 90 ? -13.029 -3.172 20.595 1.00 81.31 90 GLN A CA 1
ATOM 743 C C . GLN A 1 90 ? -13.530 -1.726 20.509 1.00 81.31 90 GLN A C 1
ATOM 745 O O . GLN A 1 90 ? -14.671 -1.456 20.877 1.00 81.31 90 GLN A O 1
ATOM 750 N N . ALA A 1 91 ? -12.692 -0.783 20.063 1.00 80.25 91 ALA A N 1
ATOM 751 C CA . ALA A 1 91 ? -13.121 0.604 19.994 1.00 80.25 91 ALA A CA 1
ATOM 752 C C . ALA A 1 91 ? -14.173 0.771 18.895 1.00 80.25 91 ALA A C 1
ATOM 754 O O . ALA A 1 91 ? -14.033 0.245 17.786 1.00 80.25 91 ALA A O 1
ATOM 755 N N . ASP A 1 92 ? -15.211 1.538 19.212 1.00 79.38 92 ASP A N 1
ATOM 756 C CA . ASP A 1 92 ? -16.216 1.932 18.241 1.00 79.38 92 ASP A CA 1
ATOM 757 C C . ASP A 1 92 ? -15.553 2.785 17.148 1.00 79.38 92 ASP A C 1
ATOM 759 O O . ASP A 1 92 ? -14.965 3.836 17.422 1.00 79.38 92 ASP A O 1
ATOM 763 N N . TRP A 1 93 ? -15.637 2.337 15.893 1.00 85.00 93 TRP A N 1
ATOM 764 C CA . TRP A 1 93 ? -15.068 3.041 14.741 1.00 85.00 93 TRP A CA 1
ATOM 765 C C . TRP A 1 93 ? -15.618 4.465 14.592 1.00 85.00 93 TRP A C 1
ATOM 767 O O . TRP A 1 93 ? -14.961 5.302 13.975 1.00 85.00 93 TRP A O 1
ATOM 777 N N . HIS A 1 94 ? -16.779 4.768 15.185 1.00 81.25 94 HIS A N 1
ATOM 778 C CA . HIS A 1 94 ? -17.342 6.119 15.233 1.00 81.25 94 HIS A CA 1
ATOM 779 C C . HIS A 1 94 ? -16.520 7.114 16.067 1.00 81.25 94 HIS A C 1
ATOM 781 O O . HIS A 1 94 ? -16.679 8.321 15.890 1.00 81.25 94 HIS A O 1
ATOM 787 N N . GLN A 1 95 ? -15.631 6.635 16.941 1.00 83.31 95 GLN A N 1
ATOM 788 C CA . GLN A 1 95 ? -14.760 7.472 17.773 1.00 83.31 95 GLN A CA 1
ATOM 789 C C . GLN A 1 95 ? -13.377 7.704 17.146 1.00 83.31 95 GLN A C 1
ATOM 791 O O . GLN A 1 95 ? -12.614 8.548 17.615 1.00 83.31 95 GLN A O 1
ATOM 796 N N . VAL A 1 96 ? -13.037 6.977 16.076 1.00 86.25 96 VAL A N 1
ATOM 797 C CA . VAL A 1 96 ? -11.739 7.098 15.405 1.00 86.25 96 VAL A CA 1
ATOM 798 C C . VAL A 1 96 ? -11.800 8.201 14.351 1.00 86.25 96 VAL A C 1
ATOM 800 O O . VAL A 1 96 ? -12.534 8.107 13.366 1.00 86.25 96 VAL A O 1
ATOM 803 N N . VAL A 1 97 ? -10.985 9.242 14.527 1.00 88.75 97 VAL A N 1
ATOM 804 C CA . VAL A 1 97 ? -10.828 10.316 13.538 1.00 88.75 97 VAL A CA 1
ATOM 805 C C . VAL A 1 97 ? -9.608 10.024 12.670 1.00 88.75 97 VAL A C 1
ATOM 807 O O . VAL A 1 97 ? -8.472 10.099 13.130 1.00 88.75 97 VAL A O 1
ATOM 810 N N . PHE A 1 98 ? -9.843 9.702 11.399 1.00 84.88 98 PHE A N 1
ATOM 811 C CA . PHE A 1 98 ? -8.779 9.532 10.411 1.00 84.88 98 PHE A CA 1
ATOM 812 C C . PHE A 1 98 ? -8.401 10.874 9.781 1.00 84.88 98 PHE A C 1
ATOM 814 O O . PHE A 1 98 ? -9.278 11.659 9.413 1.00 84.88 98 PHE A O 1
ATOM 821 N N . SER A 1 99 ? -7.101 11.102 9.593 1.00 88.50 99 SER A N 1
ATOM 822 C CA . SER A 1 99 ? -6.569 12.213 8.807 1.00 88.50 99 SER A CA 1
ATOM 823 C C . SER A 1 99 ? -5.726 11.688 7.645 1.00 88.50 99 SER A C 1
ATOM 825 O O . SER A 1 99 ? -4.912 10.778 7.800 1.00 88.50 99 SER A O 1
ATOM 827 N N . ASP A 1 100 ? -5.939 12.256 6.460 1.00 87.50 100 ASP A N 1
ATOM 828 C CA . ASP A 1 100 ? -5.049 12.111 5.313 1.00 87.50 100 ASP A CA 1
ATOM 829 C C . ASP A 1 100 ? -4.931 13.445 4.573 1.00 87.50 100 ASP A C 1
ATOM 831 O O . ASP A 1 100 ? -5.744 14.356 4.754 1.00 87.50 100 ASP A O 1
ATOM 835 N N . GLU A 1 101 ? -3.893 13.563 3.750 1.00 79.50 101 GLU A N 1
ATOM 836 C CA . GLU A 1 101 ? -3.734 14.678 2.829 1.00 79.50 101 GLU A CA 1
ATOM 837 C C . GLU A 1 101 ? -3.904 14.177 1.397 1.00 79.50 101 GLU A C 1
ATOM 839 O O . GLU A 1 101 ? -3.165 13.317 0.910 1.00 79.50 101 GLU A O 1
ATOM 844 N N . SER A 1 102 ? -4.877 14.752 0.692 1.00 71.69 102 SER A N 1
ATOM 845 C CA . SER A 1 102 ? -5.151 14.450 -0.709 1.00 71.69 102 SER A CA 1
ATOM 846 C C . SER A 1 102 ? -5.016 15.707 -1.564 1.00 71.69 102 SER A C 1
ATOM 848 O O . SER A 1 102 ? -5.609 16.745 -1.276 1.00 71.69 102 SER A O 1
ATOM 850 N N . ARG A 1 103 ? -4.267 15.611 -2.669 1.00 65.69 103 ARG A N 1
ATOM 851 C CA . ARG A 1 103 ? -4.155 16.696 -3.65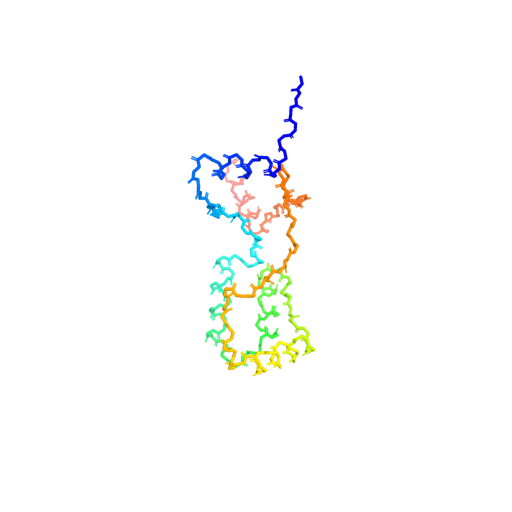6 1.00 65.69 103 ARG A CA 1
ATOM 852 C C . ARG A 1 103 ? -5.388 16.694 -4.559 1.00 65.69 103 ARG A C 1
ATOM 854 O O . ARG A 1 103 ? -5.629 15.716 -5.263 1.00 65.69 103 ARG A O 1
ATOM 861 N N . LEU A 1 104 ? -6.155 17.782 -4.550 1.00 58.91 104 LEU A N 1
ATOM 862 C CA . LEU A 1 104 ? -7.307 17.978 -5.434 1.00 58.91 104 LEU A CA 1
ATOM 863 C C . LEU A 1 104 ? -6.929 18.943 -6.563 1.00 58.91 104 LEU A C 1
ATOM 865 O O . LEU A 1 104 ? -6.587 20.093 -6.298 1.00 58.91 104 LEU A O 1
ATOM 869 N N . ASN A 1 105 ? -7.025 18.491 -7.815 1.00 62.97 105 ASN A N 1
ATOM 870 C CA . ASN A 1 105 ? -6.838 19.344 -8.991 1.00 62.97 105 ASN A CA 1
ATOM 871 C C . ASN A 1 105 ? -8.211 19.775 -9.526 1.00 62.97 105 ASN A C 1
ATOM 873 O O . ASN A 1 105 ? -9.065 18.928 -9.784 1.00 62.97 105 ASN A O 1
ATOM 877 N N . LEU A 1 106 ? -8.428 21.086 -9.674 1.00 56.25 106 LEU A N 1
ATOM 878 C CA . LEU A 1 106 ? -9.716 21.653 -10.103 1.00 56.25 106 LEU A CA 1
ATOM 879 C C . LEU A 1 106 ? -9.879 21.697 -11.632 1.00 56.25 106 LEU A C 1
ATOM 881 O O . LEU A 1 106 ? -11.002 21.625 -12.119 1.00 56.25 106 LEU A O 1
ATOM 885 N N . TRP A 1 107 ? -8.770 21.795 -12.370 1.00 49.72 107 TRP A N 1
ATOM 886 C CA . TRP A 1 107 ? -8.780 22.013 -13.822 1.00 49.72 107 TRP A CA 1
ATOM 887 C C . TRP A 1 107 ? -7.805 21.116 -14.588 1.00 49.72 107 TRP A C 1
ATOM 889 O O . TRP A 1 107 ? -8.088 20.755 -15.726 1.00 49.72 107 TRP A O 1
ATOM 899 N N . ASP A 1 108 ? -6.683 20.727 -13.974 1.00 56.47 108 ASP A N 1
ATOM 900 C CA . ASP A 1 108 ? -5.582 20.103 -14.702 1.00 56.47 108 ASP A CA 1
ATOM 901 C C . ASP A 1 108 ? -5.543 18.570 -14.596 1.00 56.47 108 ASP A C 1
ATOM 903 O O . ASP A 1 108 ? -5.659 17.977 -13.515 1.00 56.47 108 ASP A O 1
ATOM 907 N N . HIS A 1 109 ? -5.308 17.932 -15.745 1.00 58.47 109 HIS A N 1
ATOM 908 C CA . HIS A 1 109 ? -4.670 16.622 -15.847 1.00 58.47 109 HIS A CA 1
ATOM 909 C C . HIS A 1 109 ? -3.326 16.604 -15.095 1.00 58.47 109 HIS A C 1
ATOM 911 O O . HIS A 1 109 ? -2.756 17.646 -14.802 1.00 58.47 109 HIS A O 1
ATOM 917 N N . ASP A 1 110 ? -2.805 15.427 -14.738 1.00 62.84 110 ASP A N 1
ATOM 918 C CA . ASP A 1 110 ? -1.657 15.240 -13.830 1.00 62.84 110 ASP A CA 1
ATOM 919 C C . ASP A 1 110 ? -0.294 15.752 -14.358 1.00 62.84 110 ASP A C 1
ATOM 921 O O . ASP A 1 110 ? 0.751 15.300 -13.894 1.00 62.84 110 ASP A O 1
ATOM 925 N N . GLY A 1 111 ? -0.285 16.662 -15.341 1.00 61.38 111 GLY A N 1
ATOM 926 C CA . GLY A 1 111 ? 0.903 17.207 -16.005 1.00 61.38 111 GLY A CA 1
ATOM 927 C C . GLY A 1 111 ? 1.671 16.174 -16.833 1.00 61.38 111 GLY A C 1
ATOM 928 O O . GLY A 1 111 ? 2.751 16.456 -17.346 1.00 61.38 111 GLY A O 1
ATOM 929 N N . ARG A 1 112 ? 1.148 14.947 -16.954 1.00 61.31 112 ARG A N 1
ATOM 930 C CA . ARG A 1 112 ? 1.830 13.843 -17.629 1.00 61.31 112 ARG A CA 1
ATOM 931 C C . ARG A 1 112 ? 1.537 13.851 -19.122 1.00 61.31 112 ARG A C 1
ATOM 933 O O . ARG A 1 112 ? 0.426 13.535 -19.549 1.00 61.31 112 ARG A O 1
ATOM 940 N N . ILE A 1 113 ? 2.574 14.110 -19.915 1.00 59.88 113 ILE A N 1
ATOM 941 C CA . ILE A 1 113 ? 2.558 13.913 -21.366 1.00 59.88 113 ILE A CA 1
ATOM 942 C C . ILE A 1 113 ? 2.493 12.407 -21.644 1.00 59.88 113 ILE A C 1
ATOM 944 O O . ILE A 1 113 ? 3.404 11.652 -21.304 1.00 59.88 113 ILE A O 1
ATOM 948 N N . ARG A 1 114 ? 1.399 11.946 -22.257 1.00 67.38 114 ARG A N 1
ATOM 949 C CA . ARG A 1 114 ? 1.239 10.544 -22.665 1.00 67.38 114 ARG A CA 1
ATOM 950 C C . ARG A 1 114 ? 1.751 10.370 -24.091 1.00 67.38 114 ARG A C 1
ATOM 952 O O . ARG A 1 114 ? 1.046 10.692 -25.041 1.00 67.38 114 ARG A O 1
ATOM 959 N N . VAL A 1 115 ? 2.957 9.829 -24.235 1.00 70.81 115 VAL A N 1
ATOM 960 C CA . VAL A 1 115 ? 3.520 9.449 -25.538 1.00 70.81 115 VAL A CA 1
ATOM 961 C C . VAL A 1 115 ? 3.051 8.036 -25.884 1.00 70.81 115 VAL A C 1
ATOM 963 O O . VAL A 1 115 ? 3.382 7.082 -25.182 1.00 70.81 115 VAL A O 1
ATOM 966 N N . ARG A 1 116 ? 2.280 7.880 -26.965 1.00 71.31 116 ARG A N 1
ATOM 967 C CA . ARG A 1 116 ? 1.986 6.557 -27.533 1.00 71.31 116 ARG A CA 1
ATOM 968 C C . ARG A 1 116 ? 3.136 6.168 -28.457 1.00 71.31 116 ARG A C 1
ATOM 970 O O . ARG A 1 116 ? 3.323 6.799 -29.489 1.00 71.31 116 ARG A O 1
ATOM 977 N N . ARG A 1 117 ? 3.897 5.132 -28.102 1.00 65.81 117 ARG A N 1
ATOM 978 C CA . ARG A 1 117 ? 4.784 4.448 -29.051 1.00 65.81 117 ARG A CA 1
ATOM 979 C C . ARG A 1 117 ? 3.976 3.321 -29.677 1.00 65.81 117 ARG A C 1
ATOM 981 O O . ARG A 1 117 ? 3.469 2.467 -28.953 1.00 65.81 117 ARG A O 1
ATOM 988 N N . MET A 1 118 ? 3.800 3.348 -30.995 1.00 52.41 118 MET A N 1
ATOM 989 C CA . MET A 1 118 ? 3.234 2.201 -31.699 1.00 52.41 118 MET A CA 1
ATOM 990 C C . MET A 1 118 ? 4.172 1.013 -31.477 1.00 52.41 118 MET A C 1
ATOM 992 O O . MET A 1 118 ? 5.390 1.157 -31.593 1.00 52.41 118 MET A O 1
ATOM 996 N N . SER A 1 119 ? 3.625 -0.146 -31.101 1.00 53.69 119 SER A N 1
ATOM 997 C CA . SER A 1 119 ? 4.425 -1.371 -31.034 1.00 53.69 119 SER A CA 1
ATOM 998 C C . SER A 1 119 ? 5.048 -1.610 -32.408 1.00 53.69 119 SER A C 1
ATOM 1000 O O . SER A 1 119 ? 4.352 -1.435 -33.407 1.00 53.69 119 SER A O 1
ATOM 1002 N N . VAL A 1 120 ? 6.312 -2.030 -32.467 1.00 60.00 120 VAL A N 1
ATOM 1003 C CA . VAL A 1 120 ? 7.049 -2.253 -33.728 1.00 60.00 120 VAL A CA 1
ATOM 1004 C C . VAL A 1 120 ? 6.266 -3.163 -34.692 1.00 60.00 120 VAL A C 1
ATOM 1006 O O . VAL A 1 120 ? 6.250 -2.922 -35.894 1.00 60.00 120 VAL A O 1
ATOM 1009 N N . ASN A 1 121 ? 5.487 -4.110 -34.157 1.00 52.81 121 ASN A N 1
ATOM 1010 C CA . ASN A 1 121 ? 4.607 -4.985 -34.939 1.00 52.81 121 ASN A CA 1
ATOM 1011 C C . ASN A 1 121 ? 3.462 -4.251 -35.661 1.00 52.81 121 ASN A C 1
ATOM 1013 O O . ASN A 1 121 ? 3.052 -4.675 -36.734 1.00 52.81 121 ASN A O 1
ATOM 1017 N N . ALA A 1 122 ? 2.954 -3.148 -35.107 1.00 51.91 122 ALA A N 1
ATOM 1018 C CA . ALA A 1 122 ? 1.902 -2.344 -35.730 1.00 51.91 122 ALA A CA 1
ATOM 1019 C C . ALA A 1 122 ? 2.452 -1.461 -36.864 1.00 51.91 122 ALA A C 1
ATOM 1021 O O . ALA A 1 122 ? 1.786 -1.299 -37.880 1.00 51.91 122 ALA A O 1
ATOM 1022 N N . ALA A 1 123 ? 3.681 -0.951 -36.718 1.00 52.56 123 ALA A N 1
ATOM 1023 C CA . ALA A 1 123 ? 4.367 -0.215 -37.781 1.00 52.56 123 ALA A CA 1
ATOM 1024 C C . ALA A 1 123 ? 4.773 -1.135 -38.949 1.00 52.56 123 ALA A C 1
ATOM 1026 O O . ALA A 1 123 ? 4.700 -0.736 -40.108 1.00 52.56 123 ALA A O 1
ATOM 1027 N N . PHE A 1 124 ? 5.140 -2.386 -38.652 1.00 52.56 124 PHE A N 1
ATOM 1028 C CA . PHE A 1 124 ? 5.452 -3.392 -39.669 1.00 52.56 124 PHE A CA 1
ATOM 1029 C C . PHE A 1 124 ? 4.218 -3.786 -40.501 1.00 52.56 124 PHE A C 1
ATOM 1031 O O . PHE A 1 124 ? 4.295 -3.861 -41.721 1.00 52.56 124 PHE A O 1
ATOM 1038 N N . GLN A 1 125 ? 3.052 -3.956 -39.865 1.00 46.84 125 GLN A N 1
ATOM 1039 C CA . GLN A 1 125 ? 1.799 -4.276 -40.565 1.00 46.84 125 GLN A CA 1
ATOM 1040 C C . GLN A 1 125 ? 1.260 -3.098 -41.400 1.00 46.84 125 GLN A C 1
ATOM 1042 O O . GLN A 1 125 ? 0.707 -3.321 -42.472 1.00 46.84 125 GLN A O 1
ATOM 1047 N N . SER A 1 126 ? 1.453 -1.844 -40.964 1.00 54.91 126 SER A N 1
ATOM 1048 C CA . SER A 1 126 ? 1.061 -0.677 -41.772 1.00 54.91 126 SER A CA 1
ATOM 1049 C C . SER A 1 126 ? 1.977 -0.440 -42.972 1.00 54.91 126 SER A C 1
ATOM 1051 O O . SER A 1 126 ? 1.508 0.046 -43.994 1.00 54.91 126 SER A O 1
ATOM 1053 N N . ALA A 1 127 ? 3.268 -0.778 -42.864 1.00 56.06 127 ALA A N 1
ATOM 1054 C CA . ALA A 1 127 ? 4.204 -0.686 -43.984 1.00 56.06 127 ALA A CA 1
ATOM 1055 C C . ALA A 1 127 ? 3.853 -1.702 -45.085 1.00 56.06 127 ALA A C 1
ATOM 1057 O O . ALA A 1 127 ? 3.764 -1.334 -46.247 1.00 56.06 127 ALA A O 1
ATOM 1058 N N . LEU A 1 128 ? 3.508 -2.935 -44.702 1.00 53.84 128 LEU A N 1
ATOM 1059 C CA . LEU A 1 128 ? 3.090 -3.982 -45.643 1.00 53.84 128 LEU A CA 1
ATOM 1060 C C . LEU A 1 128 ? 1.740 -3.709 -46.333 1.00 53.84 128 LEU A C 1
ATOM 1062 O O . LEU A 1 128 ? 1.475 -4.266 -47.392 1.00 53.84 128 LEU A O 1
ATOM 1066 N N . SER A 1 129 ? 0.883 -2.860 -45.755 1.00 51.91 129 SER A N 1
ATOM 1067 C CA . SER A 1 129 ? -0.403 -2.476 -46.359 1.00 51.91 129 SER A CA 1
ATOM 1068 C C . SER A 1 129 ? -0.267 -1.424 -47.465 1.00 51.91 129 SER A C 1
ATOM 1070 O O . SER A 1 129 ? -1.190 -1.290 -48.267 1.00 51.91 129 SER A O 1
ATOM 1072 N N . ASN A 1 130 ? 0.829 -0.660 -47.496 1.00 52.72 130 ASN A N 1
ATOM 1073 C CA . ASN A 1 130 ? 1.024 0.424 -48.463 1.00 52.72 130 ASN A CA 1
ATOM 1074 C C . ASN A 1 130 ? 1.747 -0.029 -49.743 1.00 52.72 130 ASN A C 1
ATOM 1076 O O . ASN A 1 130 ? 1.747 0.714 -50.717 1.00 52.72 130 ASN A O 1
ATOM 1080 N N . ASP A 1 131 ? 2.287 -1.251 -49.766 1.00 52.50 131 ASP A N 1
ATOM 1081 C CA . ASP A 1 131 ? 3.063 -1.794 -50.892 1.00 52.50 131 ASP A CA 1
ATOM 1082 C C . ASP A 1 131 ? 2.238 -2.698 -51.840 1.00 52.50 131 ASP A C 1
ATOM 1084 O O . ASP A 1 131 ? 2.802 -3.358 -52.708 1.00 52.50 131 ASP A O 1
ATOM 1088 N N . ILE A 1 132 ? 0.904 -2.760 -51.695 1.00 49.25 132 ILE A N 1
ATOM 1089 C CA . ILE A 1 132 ? 0.026 -3.626 -52.523 1.00 49.25 132 ILE A CA 1
ATOM 1090 C C . ILE A 1 132 ? -0.804 -2.831 -53.557 1.00 49.25 132 ILE A C 1
ATOM 1092 O O . ILE A 1 132 ? -1.520 -3.419 -54.363 1.00 49.25 132 ILE A O 1
ATOM 1096 N N . VAL A 1 133 ? -0.683 -1.499 -53.618 1.00 48.72 133 VAL A N 1
ATOM 1097 C CA . VAL A 1 133 ? -1.341 -0.689 -54.664 1.00 48.72 133 VAL A CA 1
ATOM 1098 C C . VAL A 1 133 ? -0.346 0.290 -55.293 1.00 48.72 133 VAL A C 1
ATOM 1100 O O . VAL A 1 133 ? -0.363 1.483 -54.995 1.00 48.72 133 VAL A O 1
ATOM 1103 N N . ALA A 1 134 ? 0.522 -0.230 -56.160 1.00 39.72 134 ALA A N 1
ATOM 1104 C CA . ALA A 1 134 ? 1.246 0.521 -57.186 1.00 39.72 134 ALA A CA 1
ATOM 1105 C C . ALA A 1 134 ? 1.471 -0.380 -58.406 1.00 39.72 134 ALA A C 1
ATOM 1107 O O . ALA A 1 134 ? 1.866 -1.549 -58.196 1.00 39.72 134 ALA A O 1
#

InterPro domains:
  IPR036397 Ribonuclease H superfamily [G3DSA:3.30.420.10] (66-129)

Foldseek 3Di:
DDPPCPPVNVQVVVCVVPVDDDDDPDPDDDDLDDPVLVVVLVVCCVVCVPDDPVRSQVVSCVVPVRRDDDDDPVRVVVVVVVCVVCVVPPDDPVPDDDDDDDDDDPDDDPPDDDDDDDDPVVVVVVVVVVPPPD

pLDDT: mean 74.47, std 14.78, range [36.41, 95.94]

Secondary structure (DSSP, 8-state):
------HHHHHHHHHHHHS--------PPPPSS-HHHHHHHHHHHHH-TT--HHHHHHHHHHHHS----PPPHHHHHHHHHHHHHTTT--S-GGG-------PPPSS---S-----PPPHHHHHHHHHHHSS--

Organism: Trichonephila clavipes (NCBI:txid2585209)

Sequence (134 aa):
MQRNSSIMMRVWKQWTNKHRTTRKTGHGRRKMTSALDDRHLLRMAGNERRASSKQLAARWSTATGVLMILLTANHRRMCLQWAHEHRAWQADWHQVVFSDESRLNLWDHDGRIRVRRMSVNAAFQSALSNDIVA

Radius of gyration: 24.6 Å; chains: 1; bounding box: 42×63×78 Å